Protein AF-R7FJY1-F1 (afdb_monomer_lite)

Foldseek 3Di:
DEWEWDDPDPLKIKIDHPPDPDPDIDIAHLVNLLDLQLLDLVSSVVVVQVVVCVSVVNPDDYHYDYDPVRSVSSVVSNVVSCVVNVVD

pLDDT: mean 90.02, std 7.5, range [50.78, 96.06]

Structure (mmCIF, N/CA/C/O backbone):
data_AF-R7FJY1-F1
#
_entry.id   AF-R7FJY1-F1
#
loop_
_atom_site.group_PDB
_atom_site.id
_atom_site.type_symbol
_atom_site.label_atom_id
_atom_site.label_alt_id
_atom_site.label_comp_id
_atom_site.label_asym_id
_atom_site.label_entity_id
_atom_site.label_seq_id
_atom_site.pdbx_PDB_ins_code
_atom_site.Cartn_x
_atom_site.Cartn_y
_atom_site.Cartn_z
_atom_site.occupancy
_atom_site.B_iso_or_equiv
_atom_site.auth_seq_id
_atom_site.auth_comp_id
_atom_site.auth_asym_id
_atom_site.auth_atom_id
_atom_site.pdbx_PDB_model_num
ATOM 1 N N . MET A 1 1 ? -10.775 10.418 6.976 1.00 84.69 1 MET A N 1
ATOM 2 C CA . MET A 1 1 ? -10.397 9.393 7.999 1.00 84.69 1 MET A CA 1
ATOM 3 C C . MET A 1 1 ? -8.882 9.159 8.054 1.00 84.69 1 MET A C 1
ATOM 5 O O . MET A 1 1 ? -8.217 9.330 7.035 1.00 84.69 1 MET A O 1
ATOM 9 N N . ARG A 1 2 ? -8.333 8.763 9.219 1.00 89.50 2 ARG A N 1
ATOM 10 C CA . ARG A 1 2 ? -6.904 8.426 9.387 1.00 89.50 2 ARG A CA 1
ATOM 11 C C . ARG A 1 2 ? -6.658 6.922 9.365 1.00 89.50 2 ARG A C 1
ATOM 13 O O . ARG A 1 2 ? -7.304 6.162 10.091 1.00 89.50 2 ARG A O 1
ATOM 20 N N . PHE A 1 3 ? -5.675 6.517 8.580 1.00 93.38 3 PHE A N 1
ATOM 21 C CA . PHE A 1 3 ? -5.243 5.137 8.437 1.00 93.38 3 PHE A CA 1
ATOM 22 C C . PHE A 1 3 ? -3.740 5.046 8.647 1.00 93.38 3 PHE A C 1
ATOM 24 O O . PHE A 1 3 ? -3.011 5.981 8.333 1.00 93.38 3 PHE A O 1
ATOM 31 N N . LYS A 1 4 ? -3.275 3.905 9.140 1.00 94.50 4 LYS A N 1
ATOM 32 C CA . LYS A 1 4 ? -1.854 3.571 9.196 1.00 94.50 4 LYS A CA 1
ATOM 33 C C . LYS A 1 4 ? -1.543 2.596 8.084 1.00 94.50 4 LYS A C 1
ATOM 35 O O . LYS A 1 4 ? -2.205 1.563 7.982 1.00 94.50 4 LYS A O 1
ATOM 40 N N . LEU A 1 5 ? -0.545 2.934 7.281 1.00 95.69 5 LEU A N 1
ATOM 41 C CA . LEU A 1 5 ? 0.052 2.025 6.319 1.00 95.69 5 LEU A CA 1
ATOM 42 C C . LEU A 1 5 ? 1.263 1.373 6.980 1.00 95.69 5 LEU A C 1
ATOM 44 O O . LEU A 1 5 ? 2.161 2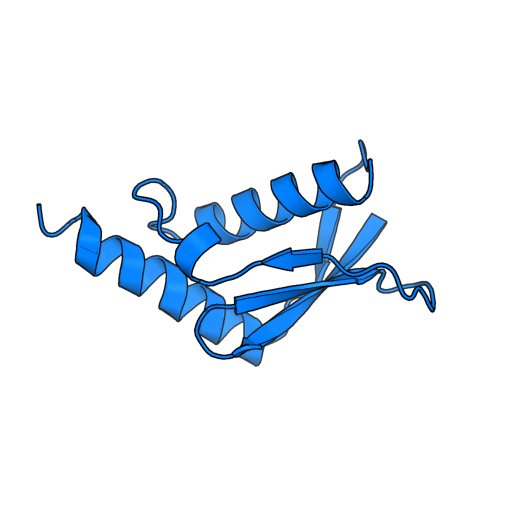.061 7.458 1.00 95.69 5 LEU A O 1
ATOM 48 N N . ILE A 1 6 ? 1.266 0.048 7.021 1.00 94.69 6 ILE A N 1
ATOM 49 C CA . ILE A 1 6 ? 2.282 -0.744 7.704 1.00 94.69 6 ILE A CA 1
ATOM 50 C C . ILE A 1 6 ? 2.889 -1.696 6.687 1.00 94.69 6 ILE A C 1
ATOM 52 O O . ILE A 1 6 ? 2.176 -2.503 6.093 1.00 94.69 6 ILE A O 1
ATOM 56 N N . SER A 1 7 ? 4.206 -1.658 6.510 1.00 92.81 7 SER A N 1
ATOM 57 C CA . SER A 1 7 ? 4.879 -2.707 5.747 1.00 92.81 7 SER A CA 1
ATOM 58 C C . SER A 1 7 ? 4.842 -4.048 6.484 1.00 92.81 7 SER A C 1
ATOM 60 O O . SER A 1 7 ? 5.324 -4.176 7.620 1.00 92.81 7 SER A O 1
ATOM 62 N N . THR A 1 8 ? 4.359 -5.071 5.782 1.00 91.56 8 THR A N 1
ATOM 63 C CA . THR A 1 8 ? 4.415 -6.476 6.205 1.00 91.56 8 THR A CA 1
ATOM 64 C C . THR A 1 8 ? 5.663 -7.198 5.680 1.00 91.56 8 THR A C 1
ATOM 66 O O . THR A 1 8 ? 5.846 -8.377 5.969 1.00 91.56 8 THR A O 1
ATOM 69 N N . GLY A 1 9 ? 6.550 -6.489 4.969 1.00 85.62 9 GLY A N 1
ATOM 70 C CA . GLY A 1 9 ? 7.733 -7.032 4.290 1.00 85.62 9 GLY A CA 1
ATOM 71 C C . GLY A 1 9 ? 7.453 -7.447 2.844 1.00 85.62 9 GLY A C 1
ATOM 72 O O . GLY A 1 9 ? 6.295 -7.526 2.443 1.00 85.62 9 GLY A O 1
ATOM 73 N N . ASN A 1 10 ? 8.519 -7.694 2.074 1.00 87.19 10 ASN A N 1
ATOM 74 C CA . ASN A 1 10 ? 8.470 -8.090 0.659 1.00 87.19 10 ASN A CA 1
ATOM 75 C C . ASN A 1 10 ? 7.527 -7.206 -0.167 1.00 87.19 10 ASN A C 1
ATOM 77 O O . ASN A 1 10 ? 6.566 -7.714 -0.739 1.00 87.19 10 ASN A O 1
ATOM 81 N N . CYS A 1 11 ? 7.718 -5.880 -0.124 1.00 87.88 11 CYS A N 1
ATOM 82 C CA . CYS A 1 11 ? 6.897 -4.938 -0.897 1.00 87.88 11 CYS A CA 1
ATOM 83 C C . CYS A 1 11 ? 5.375 -5.082 -0.664 1.00 87.88 11 CYS A C 1
ATOM 85 O O . CYS A 1 11 ? 4.578 -4.654 -1.494 1.00 87.88 11 CYS A O 1
ATOM 87 N N . SER A 1 12 ? 4.970 -5.683 0.460 1.00 92.19 12 SER A N 1
ATOM 88 C CA . SER A 1 12 ? 3.578 -5.898 0.843 1.00 92.19 12 SER A CA 1
ATOM 89 C C . SER A 1 12 ? 3.209 -5.014 2.031 1.00 92.19 12 SER A C 1
ATOM 91 O O . SER A 1 12 ? 4.044 -4.674 2.884 1.00 92.19 12 SER A O 1
ATOM 93 N N . PHE A 1 13 ? 1.936 -4.637 2.087 1.00 96.06 13 PHE A N 1
ATOM 94 C CA . PHE A 1 13 ? 1.429 -3.625 2.999 1.00 96.06 13 PHE A CA 1
ATOM 95 C C . PHE A 1 13 ? 0.115 -4.045 3.647 1.00 96.06 13 PHE A C 1
ATOM 97 O O . PHE A 1 13 ? -0.702 -4.754 3.063 1.00 96.06 13 PHE A O 1
ATOM 104 N N . SER A 1 14 ? -0.114 -3.543 4.855 1.00 95.25 14 SER A N 1
ATOM 105 C CA . SER A 1 14 ? -1.396 -3.618 5.541 1.00 95.25 14 SER A CA 1
ATOM 106 C C . SER A 1 14 ? -1.871 -2.217 5.904 1.00 95.25 14 SER A C 1
ATOM 108 O O . SER A 1 14 ? -1.092 -1.395 6.392 1.00 95.25 14 SER A O 1
ATOM 110 N N . VAL A 1 15 ? -3.149 -1.942 5.663 1.00 94.12 15 VAL A N 1
ATOM 111 C CA . VAL A 1 15 ? -3.809 -0.686 6.017 1.00 94.12 15 VAL A CA 1
ATOM 112 C C . VAL A 1 15 ? -4.831 -0.942 7.109 1.00 94.12 15 VAL A C 1
ATOM 114 O O . VAL A 1 15 ? -5.758 -1.740 6.944 1.00 94.12 15 VAL A O 1
ATOM 117 N N . VAL A 1 16 ? -4.684 -0.216 8.215 1.00 93.12 16 VAL A N 1
ATOM 118 C CA . VAL A 1 16 ? -5.570 -0.292 9.384 1.00 93.12 16 VAL A CA 1
ATOM 119 C C . VAL A 1 16 ? -6.077 1.092 9.775 1.00 93.12 16 VAL A C 1
ATOM 121 O O . VAL A 1 16 ? -5.421 2.103 9.525 1.00 93.12 16 VAL A O 1
ATOM 124 N N . LEU A 1 17 ? -7.245 1.158 10.414 1.00 91.56 17 LEU A N 1
ATOM 125 C CA . LEU A 1 17 ? -7.765 2.408 10.977 1.00 91.56 17 LEU A CA 1
ATOM 126 C C . LEU A 1 17 ? -6.890 2.861 12.155 1.00 91.56 17 LEU A C 1
ATOM 128 O O . LEU A 1 17 ? -6.634 2.084 13.072 1.00 91.56 17 LEU A O 1
ATOM 132 N N . ALA A 1 18 ? -6.448 4.121 12.145 1.00 86.12 18 ALA A N 1
ATOM 133 C CA . ALA A 1 18 ? -5.528 4.639 13.162 1.00 86.12 18 ALA A CA 1
ATOM 134 C C . ALA A 1 18 ? -6.206 4.849 14.529 1.00 86.12 18 ALA A C 1
ATOM 136 O O . ALA A 1 18 ? -5.591 4.625 15.571 1.00 86.12 18 ALA A O 1
ATOM 137 N N . ASP A 1 19 ? -7.474 5.268 14.507 1.00 79.25 19 ASP A N 1
ATOM 138 C CA . ASP A 1 19 ? -8.193 5.810 15.668 1.00 79.25 19 ASP A CA 1
ATOM 139 C C . ASP A 1 19 ? -9.137 4.809 16.351 1.00 79.25 19 ASP A C 1
ATOM 141 O O . ASP A 1 19 ? -9.727 5.110 17.388 1.00 79.25 19 ASP A O 1
ATOM 145 N N . VAL A 1 20 ? -9.303 3.611 15.785 1.00 77.06 20 VAL A N 1
ATOM 146 C CA . VAL A 1 20 ? -10.286 2.627 16.254 1.00 77.06 20 VAL A CA 1
ATOM 147 C C . VAL A 1 20 ? -9.635 1.255 16.342 1.00 77.06 20 VAL A C 1
ATOM 149 O O . VAL A 1 20 ? -9.004 0.800 15.391 1.00 77.06 20 VAL A O 1
ATOM 152 N N . ARG A 1 21 ? -9.842 0.548 17.462 1.00 74.25 21 ARG A N 1
ATOM 153 C CA . ARG A 1 21 ? -9.538 -0.889 17.553 1.00 74.25 21 ARG A CA 1
ATOM 154 C C . ARG A 1 21 ? -10.517 -1.656 16.665 1.00 74.25 21 ARG A C 1
ATOM 156 O O . ARG A 1 21 ? -11.587 -2.057 17.110 1.00 74.25 21 ARG A O 1
ATOM 163 N N . SER A 1 22 ? -10.150 -1.811 15.401 1.00 77.75 22 SER A N 1
ATOM 164 C CA . SER A 1 22 ? -10.892 -2.564 14.397 1.00 77.75 22 SER A CA 1
ATOM 165 C C . SER A 1 22 ? -10.077 -3.774 13.956 1.00 77.75 22 SER A C 1
ATOM 167 O O . SER A 1 22 ? -8.869 -3.671 13.769 1.00 77.75 22 SER A O 1
ATOM 169 N N . ALA A 1 23 ? -10.745 -4.910 13.758 1.00 82.06 23 ALA A N 1
ATOM 170 C CA . ALA A 1 23 ? -10.149 -6.072 13.099 1.00 82.06 23 ALA A CA 1
ATOM 171 C C . ALA A 1 23 ? -10.148 -5.934 11.563 1.00 82.06 23 ALA A C 1
ATOM 173 O O . ALA A 1 23 ? -9.596 -6.781 10.864 1.00 82.06 23 ALA A O 1
ATOM 174 N N . LYS A 1 24 ? -10.791 -4.887 11.022 1.00 90.06 24 LYS A N 1
ATOM 175 C CA . LYS A 1 24 ? -10.839 -4.633 9.582 1.00 90.06 24 LYS A CA 1
ATOM 176 C C . LYS A 1 24 ? -9.484 -4.094 9.121 1.00 90.06 24 LYS A C 1
ATOM 178 O O . LYS A 1 24 ? -9.096 -2.989 9.497 1.00 90.06 24 LYS A O 1
ATOM 183 N N . GLN A 1 25 ? -8.813 -4.876 8.284 1.00 93.25 25 GLN A N 1
ATOM 184 C CA . GLN A 1 25 ? -7.527 -4.557 7.673 1.00 93.25 25 GLN A CA 1
ATOM 185 C C . GLN A 1 25 ? -7.602 -4.824 6.170 1.00 93.25 25 GLN A C 1
ATOM 187 O O . GLN A 1 25 ? -8.228 -5.798 5.748 1.00 93.25 25 GLN A O 1
ATOM 192 N N . LEU A 1 26 ? -6.968 -3.968 5.380 1.00 95.31 26 LEU A N 1
ATOM 193 C CA . LEU A 1 26 ? -6.730 -4.212 3.961 1.00 95.31 26 LEU A CA 1
ATOM 194 C C . LEU A 1 26 ? -5.291 -4.693 3.812 1.00 95.31 26 LEU A C 1
ATOM 196 O O . LEU A 1 26 ? -4.381 -3.989 4.232 1.00 95.31 26 LEU A O 1
ATOM 200 N N . ASN A 1 27 ? -5.089 -5.859 3.208 1.00 95.56 27 ASN A N 1
ATOM 201 C CA . ASN A 1 27 ? -3.758 -6.348 2.866 1.00 95.56 27 ASN A CA 1
ATOM 202 C C . ASN A 1 27 ? -3.546 -6.170 1.365 1.00 95.56 27 ASN A C 1
ATOM 204 O O . ASN A 1 27 ? -4.443 -6.490 0.590 1.00 95.56 27 ASN A O 1
ATOM 208 N N . ILE A 1 28 ? -2.384 -5.646 0.992 1.00 95.62 28 ILE A N 1
ATOM 209 C CA . ILE A 1 28 ? -1.971 -5.386 -0.385 1.00 95.62 28 ILE A CA 1
ATOM 210 C C . ILE A 1 28 ? -0.652 -6.120 -0.590 1.00 95.62 28 ILE A C 1
ATOM 212 O O . ILE A 1 28 ? 0.318 -5.879 0.132 1.00 95.62 28 ILE A O 1
ATOM 216 N N . THR A 1 29 ? -0.633 -7.047 -1.534 1.00 94.56 29 THR A N 1
ATOM 217 C CA . THR A 1 29 ? 0.546 -7.856 -1.855 1.00 94.56 29 THR A CA 1
ATOM 218 C C . THR A 1 29 ? 1.468 -7.156 -2.855 1.00 94.56 29 THR A C 1
ATOM 220 O O . THR A 1 29 ? 1.081 -6.190 -3.505 1.00 94.56 29 THR A O 1
ATOM 223 N N . GLU A 1 30 ? 2.696 -7.652 -2.993 1.00 91.94 30 GLU A N 1
ATOM 224 C CA . GLU A 1 30 ? 3.648 -7.176 -4.007 1.00 91.94 30 GLU A CA 1
ATOM 225 C C . GLU A 1 30 ? 3.087 -7.281 -5.431 1.00 91.94 30 GLU A C 1
ATOM 227 O O . GLU A 1 30 ? 3.087 -6.292 -6.154 1.00 91.94 30 GLU A O 1
ATOM 232 N N . LEU A 1 31 ? 2.533 -8.443 -5.797 1.00 91.19 31 LEU A N 1
ATOM 233 C CA . LEU A 1 31 ? 1.948 -8.700 -7.123 1.00 91.19 31 LEU A CA 1
ATOM 234 C C . LEU A 1 31 ? 0.812 -7.731 -7.464 1.00 91.19 31 LEU A C 1
ATOM 236 O O . LEU A 1 31 ? 0.575 -7.394 -8.615 1.00 91.19 31 LEU A O 1
ATOM 240 N N . GLU A 1 32 ? 0.085 -7.285 -6.445 1.00 92.81 32 GLU A N 1
ATOM 241 C CA . GLU A 1 32 ? -0.982 -6.305 -6.588 1.00 92.81 32 GLU A CA 1
ATOM 242 C C . GLU A 1 32 ? -0.478 -4.889 -6.894 1.00 92.81 32 GLU A C 1
ATOM 244 O O . GLU A 1 32 ? -1.280 -4.056 -7.316 1.00 92.81 32 GLU A O 1
ATOM 249 N N . LEU A 1 33 ? 0.804 -4.614 -6.654 1.00 92.25 33 LEU A N 1
ATOM 250 C CA . LEU A 1 33 ? 1.471 -3.336 -6.899 1.00 92.25 33 LEU A CA 1
ATOM 251 C C . LEU A 1 33 ? 2.502 -3.413 -8.035 1.00 92.25 33 LEU A C 1
ATOM 253 O O . LEU A 1 33 ? 3.179 -2.418 -8.293 1.00 92.25 33 LEU A O 1
ATOM 257 N N . GLU A 1 34 ?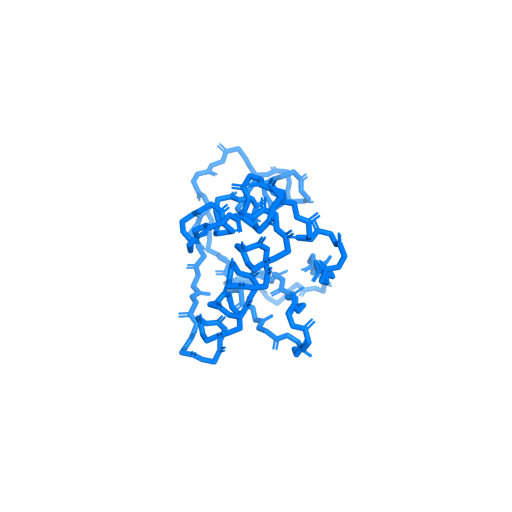 2.631 -4.558 -8.702 1.00 91.25 34 GLU A N 1
ATOM 258 C CA . GLU A 1 34 ? 3.471 -4.735 -9.886 1.00 91.25 34 GLU A CA 1
ATOM 259 C C . GLU A 1 34 ? 2.737 -4.180 -11.116 1.00 91.25 34 GLU A C 1
ATOM 261 O O . GLU A 1 34 ? 1.961 -4.870 -11.774 1.00 91.25 34 GLU A O 1
ATOM 266 N N . ASP A 1 35 ? 2.926 -2.887 -11.384 1.00 89.38 35 ASP A N 1
ATOM 267 C CA . ASP A 1 35 ? 2.198 -2.160 -12.428 1.00 89.38 35 ASP A CA 1
ATOM 268 C C . ASP A 1 35 ? 3.100 -1.074 -13.059 1.00 89.38 35 ASP A C 1
ATOM 270 O O . ASP A 1 35 ? 3.762 -0.323 -12.325 1.00 89.38 35 ASP A O 1
ATOM 274 N N . PRO A 1 36 ? 3.139 -0.946 -14.402 1.00 89.94 36 PRO A N 1
ATOM 275 C CA . PRO A 1 36 ? 3.931 0.071 -15.102 1.00 89.94 36 PRO A CA 1
ATOM 276 C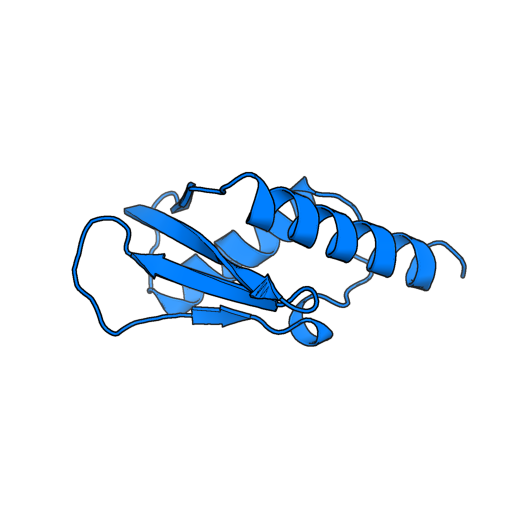 C . PRO A 1 36 ? 3.523 1.520 -14.784 1.00 89.94 36 PRO A C 1
ATOM 278 O O . PRO A 1 36 ? 4.313 2.441 -14.982 1.00 89.94 36 PRO A O 1
ATOM 281 N N . ALA A 1 37 ? 2.316 1.762 -14.271 1.00 91.56 37 ALA A N 1
ATOM 282 C CA . ALA A 1 37 ? 1.880 3.079 -13.810 1.00 91.56 37 ALA A CA 1
ATOM 283 C C . ALA A 1 37 ? 2.465 3.458 -12.436 1.00 91.56 37 ALA A C 1
ATOM 285 O O . ALA A 1 37 ? 2.426 4.628 -12.046 1.00 91.56 37 ALA A O 1
ATOM 286 N N . LEU A 1 38 ? 3.027 2.495 -11.697 1.00 93.31 38 LEU A N 1
ATOM 287 C CA . LEU A 1 38 ? 3.483 2.652 -10.314 1.00 93.31 38 LEU A CA 1
ATOM 288 C C . LEU A 1 38 ? 5.008 2.838 -10.204 1.00 93.31 38 LEU A C 1
ATOM 290 O O . LEU A 1 38 ? 5.663 2.244 -9.348 1.00 93.31 38 LEU A O 1
ATOM 294 N N . ILE A 1 39 ? 5.580 3.681 -11.069 1.00 92.75 39 ILE A N 1
ATOM 295 C CA . ILE A 1 39 ? 7.034 3.946 -11.181 1.00 92.75 39 ILE A CA 1
ATOM 296 C C . ILE A 1 39 ? 7.534 5.129 -10.331 1.00 92.75 39 ILE A C 1
ATOM 298 O O . ILE A 1 39 ? 8.703 5.513 -10.392 1.00 92.75 39 ILE A O 1
ATOM 302 N N . SER A 1 40 ? 6.661 5.722 -9.515 1.00 93.19 40 SER A N 1
ATOM 303 C CA . SER A 1 40 ? 7.010 6.781 -8.559 1.00 93.19 40 SER A CA 1
ATOM 304 C C . SER A 1 40 ? 6.437 6.505 -7.173 1.00 93.19 40 SER A C 1
ATOM 306 O O . SER A 1 40 ? 5.426 5.813 -7.016 1.00 93.19 40 SER A O 1
ATOM 308 N N . ARG A 1 41 ? 7.042 7.103 -6.144 1.00 93.06 41 ARG A N 1
ATOM 309 C CA . ARG A 1 41 ? 6.538 7.009 -4.768 1.00 93.06 41 ARG A CA 1
ATOM 310 C C . ARG A 1 41 ? 5.087 7.483 -4.673 1.00 93.06 41 ARG A C 1
ATOM 312 O O . ARG A 1 41 ? 4.258 6.822 -4.053 1.00 93.06 41 ARG A O 1
ATOM 319 N N . GLU A 1 42 ? 4.779 8.614 -5.295 1.00 93.75 42 GLU A N 1
ATOM 320 C CA . GLU A 1 42 ? 3.456 9.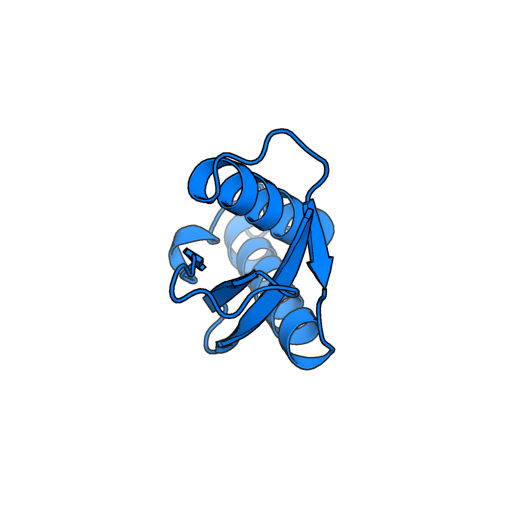233 -5.275 1.00 93.75 42 GLU A CA 1
ATOM 321 C C . GLU A 1 42 ? 2.409 8.350 -5.956 1.00 93.75 42 GLU A C 1
ATOM 323 O O . GLU A 1 42 ? 1.292 8.243 -5.447 1.00 93.75 42 GLU A O 1
ATOM 328 N N . SER A 1 43 ? 2.766 7.682 -7.059 1.00 94.56 43 SER A N 1
ATOM 329 C CA . SER A 1 43 ? 1.869 6.737 -7.736 1.00 94.56 43 SER A CA 1
ATOM 330 C C . SER A 1 43 ? 1.520 5.533 -6.853 1.00 94.56 43 SER A C 1
ATOM 332 O O . SER A 1 43 ? 0.338 5.258 -6.662 1.00 94.56 43 SER A O 1
ATOM 334 N N . VAL A 1 44 ? 2.508 4.903 -6.200 1.00 94.88 44 VAL A N 1
ATOM 335 C CA . VAL A 1 44 ? 2.270 3.788 -5.260 1.00 94.88 44 VAL A CA 1
ATOM 336 C C . VAL A 1 44 ? 1.382 4.229 -4.093 1.00 94.88 44 VAL A C 1
ATOM 338 O O . VAL A 1 44 ? 0.416 3.552 -3.747 1.00 94.88 44 VAL A O 1
ATOM 341 N N . ILE A 1 45 ? 1.658 5.394 -3.496 1.00 94.75 45 ILE A N 1
ATOM 342 C CA . ILE A 1 45 ? 0.840 5.928 -2.395 1.00 94.75 45 ILE A CA 1
ATOM 343 C C . ILE A 1 45 ? -0.595 6.211 -2.858 1.00 94.75 45 ILE A C 1
ATOM 345 O O . ILE A 1 45 ? -1.539 5.969 -2.104 1.00 94.75 45 ILE A O 1
ATOM 349 N N . SER A 1 46 ? -0.772 6.733 -4.072 1.00 94.19 46 SER A N 1
ATOM 350 C CA . SER A 1 46 ? -2.092 7.068 -4.616 1.00 94.19 46 SER A CA 1
ATOM 351 C C . SER A 1 46 ? -2.928 5.817 -4.877 1.00 94.19 46 SER A C 1
ATOM 353 O O . SER A 1 46 ? -4.087 5.784 -4.470 1.00 94.19 46 SER A O 1
ATOM 355 N N . GLU A 1 47 ? -2.325 4.764 -5.427 1.00 95.00 47 GLU A N 1
ATOM 356 C CA . GLU A 1 47 ? -2.976 3.461 -5.614 1.00 95.00 47 GLU A CA 1
ATOM 357 C C . GLU A 1 47 ? -3.397 2.841 -4.273 1.00 95.00 47 GLU A C 1
ATOM 359 O O . GLU A 1 47 ? -4.542 2.423 -4.089 1.00 95.00 47 GLU A O 1
ATOM 364 N N . ILE A 1 48 ? -2.506 2.855 -3.276 1.00 94.75 48 ILE A N 1
ATOM 365 C CA . ILE A 1 48 ? -2.824 2.367 -1.926 1.00 94.75 48 ILE A CA 1
ATOM 366 C C . ILE A 1 48 ? -3.982 3.171 -1.314 1.00 94.75 48 ILE A C 1
ATOM 368 O O . ILE A 1 48 ? -4.875 2.588 -0.686 1.00 94.75 48 ILE A O 1
ATOM 372 N N . ARG A 1 49 ? -4.013 4.500 -1.498 1.00 94.31 49 ARG A N 1
ATOM 373 C CA . ARG A 1 49 ? -5.141 5.343 -1.058 1.00 94.31 49 ARG A CA 1
ATOM 374 C C . ARG A 1 49 ? -6.432 4.948 -1.757 1.00 94.31 49 ARG A C 1
ATOM 376 O O . ARG A 1 49 ? -7.441 4.774 -1.079 1.00 94.31 49 ARG A O 1
ATOM 383 N N . GLU A 1 50 ? -6.409 4.773 -3.071 1.00 93.38 50 GLU A N 1
ATOM 384 C CA . GLU A 1 50 ? -7.592 4.393 -3.840 1.00 93.38 50 GLU A CA 1
ATOM 385 C C . GLU A 1 50 ? -8.159 3.045 -3.372 1.00 93.38 50 GLU A C 1
ATOM 387 O O . GLU A 1 50 ? -9.354 2.941 -3.071 1.00 93.38 50 GLU A O 1
ATOM 392 N N . ARG A 1 51 ? -7.305 2.028 -3.204 1.00 94.12 51 ARG A N 1
ATOM 393 C CA . ARG A 1 51 ? -7.714 0.720 -2.661 1.00 94.12 51 ARG A CA 1
ATOM 394 C C . ARG A 1 51 ? -8.270 0.824 -1.251 1.00 94.12 51 ARG A C 1
ATOM 396 O O . ARG A 1 51 ? -9.280 0.192 -0.940 1.00 94.12 51 ARG A O 1
ATOM 403 N N . THR A 1 52 ? -7.652 1.651 -0.411 1.00 93.88 52 THR A N 1
ATOM 404 C CA . THR A 1 52 ? -8.144 1.925 0.945 1.00 93.88 52 THR A CA 1
ATOM 405 C C . THR A 1 52 ? -9.558 2.508 0.894 1.00 93.88 52 THR A C 1
ATOM 407 O O . THR A 1 52 ? -10.440 2.036 1.611 1.00 93.88 52 THR A O 1
ATOM 410 N N . GLY A 1 53 ? -9.818 3.472 0.008 1.00 93.00 53 GLY A N 1
ATOM 411 C CA . GLY A 1 53 ? -11.138 4.093 -0.136 1.00 93.00 53 GLY A CA 1
ATOM 412 C C . GLY A 1 53 ? -12.206 3.105 -0.561 1.00 93.00 53 GLY A C 1
ATOM 413 O O . GLY A 1 53 ? -13.254 3.018 0.081 1.00 93.00 53 GLY A O 1
ATOM 414 N N . LYS A 1 54 ? -11.896 2.280 -1.564 1.00 93.00 54 LYS A N 1
ATOM 415 C CA . LYS A 1 54 ? -12.785 1.210 -2.033 1.00 93.00 54 LYS A CA 1
ATOM 416 C C . LYS A 1 54 ? -13.081 0.193 -0.924 1.00 93.00 54 LYS A C 1
ATOM 418 O O . LYS A 1 54 ? -14.242 -0.126 -0.677 1.00 93.00 54 LYS A O 1
ATOM 423 N N . PHE A 1 55 ? -12.061 -0.280 -0.205 1.00 93.69 55 PHE A N 1
ATOM 424 C CA . PHE A 1 55 ? -12.213 -1.324 0.817 1.00 93.69 55 PHE A CA 1
ATOM 425 C C . PHE A 1 55 ? -12.942 -0.849 2.084 1.00 93.69 55 PHE A C 1
ATOM 427 O O . PHE A 1 55 ? -13.735 -1.585 2.688 1.00 93.69 55 PHE A O 1
ATOM 434 N N . PHE A 1 56 ? -12.675 0.383 2.520 1.00 90.12 56 PHE A N 1
ATOM 435 C CA . PHE A 1 56 ? -13.314 0.972 3.698 1.00 90.12 56 PHE A CA 1
ATOM 436 C C . PHE A 1 56 ? -14.603 1.734 3.374 1.00 90.12 56 PHE A C 1
ATOM 438 O O . PHE A 1 56 ? -15.253 2.194 4.309 1.00 90.12 56 PHE A O 1
ATOM 445 N N . THR A 1 57 ? -14.994 1.805 2.095 1.00 89.19 57 THR A N 1
ATOM 446 C CA . THR A 1 57 ? -16.175 2.548 1.620 1.00 89.19 57 THR A CA 1
ATOM 447 C C . THR A 1 57 ? -16.121 4.008 2.084 1.00 89.19 57 THR A C 1
ATOM 449 O O . THR A 1 57 ? -17.081 4.553 2.624 1.00 89.19 57 THR A O 1
ATOM 452 N N . CYS A 1 58 ? -14.939 4.614 1.949 1.00 84.25 58 CYS A N 1
ATOM 453 C CA . CYS A 1 58 ? -14.648 5.962 2.420 1.00 84.25 58 CYS A CA 1
ATOM 454 C C . CYS A 1 58 ? -14.598 6.919 1.226 1.00 84.25 58 CYS A C 1
ATOM 456 O O . CYS A 1 58 ? -13.698 6.821 0.395 1.00 84.25 58 CYS A O 1
ATOM 458 N N . GLU A 1 59 ? -15.567 7.832 1.159 1.00 74.75 59 GLU A N 1
ATOM 459 C CA . GLU A 1 59 ? -15.648 8.887 0.135 1.00 74.75 59 GLU A CA 1
ATOM 460 C C . GLU A 1 59 ? -14.887 10.165 0.542 1.00 74.75 59 GLU A C 1
ATOM 462 O O . GLU A 1 59 ? -14.731 11.092 -0.249 1.00 74.75 59 GLU A O 1
ATOM 467 N N . GLU A 1 60 ? -14.400 10.220 1.784 1.00 75.94 60 GLU A N 1
ATOM 468 C CA . GLU A 1 60 ? -13.612 11.335 2.305 1.00 75.94 60 GLU A CA 1
ATOM 469 C C . GLU A 1 60 ? -12.123 11.217 1.956 1.00 75.94 60 GLU A C 1
ATOM 471 O O . GLU A 1 60 ? -11.618 10.167 1.559 1.00 75.94 60 GLU A O 1
ATOM 476 N N . SER A 1 61 ? -11.374 12.295 2.205 1.00 80.31 61 SER A N 1
ATOM 477 C CA . SER A 1 61 ? -9.919 12.274 2.099 1.00 80.31 61 SER A CA 1
ATOM 478 C C . SER A 1 61 ? -9.294 11.234 3.044 1.00 80.31 61 SER A C 1
ATOM 480 O O . SER A 1 61 ? -9.509 11.208 4.266 1.00 80.31 61 SER A O 1
ATOM 482 N N . ILE A 1 62 ? -8.493 10.351 2.447 1.00 90.06 62 ILE A N 1
ATOM 483 C CA . ILE A 1 62 ? -7.760 9.285 3.131 1.00 90.06 62 ILE A CA 1
ATOM 484 C C . ILE A 1 62 ? -6.391 9.823 3.509 1.00 90.06 62 ILE A C 1
ATOM 486 O O . ILE A 1 62 ? -5.542 10.068 2.649 1.00 90.06 62 ILE A O 1
ATOM 490 N N . ASN A 1 63 ? -6.174 9.989 4.809 1.00 90.88 63 ASN A N 1
ATOM 491 C CA . ASN A 1 63 ? -4.865 10.336 5.333 1.00 90.88 63 ASN A CA 1
ATOM 492 C C . ASN A 1 63 ? -4.135 9.053 5.748 1.00 90.88 63 ASN A C 1
ATOM 494 O O . ASN A 1 63 ? -4.573 8.376 6.680 1.00 90.88 63 ASN A O 1
ATOM 498 N N . LEU A 1 64 ? -3.061 8.717 5.029 1.00 93.38 64 LEU A N 1
ATOM 499 C CA . LEU A 1 64 ? -2.189 7.584 5.336 1.00 93.38 64 LEU A CA 1
ATOM 500 C C . LEU A 1 64 ? -1.014 8.072 6.187 1.00 93.38 64 LEU A C 1
ATOM 502 O O . LEU A 1 64 ? -0.177 8.835 5.709 1.00 93.38 64 LEU A O 1
ATOM 506 N N . GLU A 1 65 ? -0.939 7.602 7.425 1.00 94.62 65 GLU A N 1
ATOM 507 C CA . GLU A 1 65 ? 0.253 7.691 8.260 1.00 94.62 65 GLU A CA 1
ATOM 508 C C . GLU A 1 65 ? 1.253 6.627 7.792 1.00 94.62 65 GLU A C 1
ATOM 510 O O . GLU A 1 65 ? 0.929 5.436 7.757 1.00 94.62 65 GLU A O 1
ATOM 515 N N . ILE A 1 66 ? 2.453 7.068 7.414 1.00 94.81 66 ILE A N 1
ATOM 516 C CA . ILE A 1 66 ? 3.523 6.230 6.865 1.00 94.81 66 ILE A CA 1
ATOM 517 C C . ILE A 1 66 ? 4.742 6.391 7.772 1.00 94.81 66 ILE A C 1
ATOM 519 O O . ILE A 1 66 ? 5.192 7.512 8.007 1.00 94.81 66 ILE A O 1
ATOM 523 N N . ASP A 1 67 ? 5.256 5.282 8.301 1.00 93.38 67 ASP A N 1
ATOM 524 C CA . ASP A 1 67 ? 6.508 5.274 9.059 1.00 93.38 67 ASP A CA 1
ATOM 525 C C . ASP A 1 67 ? 7.732 5.091 8.143 1.00 93.38 67 ASP A C 1
ATOM 527 O O . ASP A 1 67 ? 7.618 4.715 6.975 1.00 93.38 67 ASP A O 1
ATOM 531 N N . GLU A 1 68 ? 8.930 5.334 8.681 1.00 94.06 68 GLU A N 1
ATOM 532 C CA . GLU A 1 68 ? 10.182 5.260 7.912 1.00 94.06 68 GLU A CA 1
ATOM 533 C C . GLU A 1 68 ? 10.408 3.867 7.291 1.00 94.06 68 GLU A C 1
ATOM 535 O O . GLU A 1 68 ? 10.918 3.735 6.177 1.00 94.06 68 GLU A O 1
ATOM 540 N N . LYS A 1 69 ? 10.020 2.800 8.003 1.00 94.00 69 LYS A N 1
ATOM 541 C CA . LYS A 1 69 ? 10.143 1.424 7.505 1.00 94.00 69 LYS A CA 1
ATOM 542 C C . LYS A 1 69 ? 9.252 1.219 6.280 1.00 94.00 69 LYS A C 1
ATOM 544 O O . LYS A 1 69 ? 9.691 0.649 5.284 1.00 94.00 69 LYS A O 1
ATOM 549 N N . THR A 1 70 ? 8.014 1.679 6.353 1.00 94.38 70 THR A N 1
ATOM 550 C CA . THR A 1 70 ? 7.025 1.563 5.286 1.00 94.38 70 THR A CA 1
ATOM 551 C C . THR A 1 70 ? 7.413 2.423 4.093 1.00 94.38 70 THR A C 1
ATOM 553 O O . THR A 1 70 ? 7.315 1.962 2.960 1.00 94.38 70 THR A O 1
ATOM 556 N N . GLU A 1 71 ? 7.954 3.619 4.321 1.00 94.19 71 GLU A N 1
ATOM 557 C CA . GLU A 1 71 ? 8.466 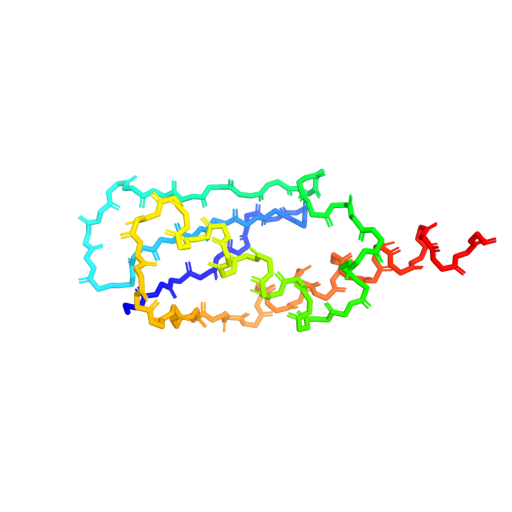4.485 3.255 1.00 94.19 71 GLU A CA 1
ATOM 558 C C . GLU A 1 71 ? 9.619 3.836 2.471 1.00 94.19 71 GLU A C 1
ATOM 560 O O . GLU A 1 71 ? 9.674 3.920 1.236 1.00 94.19 71 GLU A O 1
ATOM 565 N N . LYS A 1 72 ? 10.524 3.131 3.164 1.00 94.31 72 LYS A N 1
ATOM 566 C CA . LYS A 1 72 ? 11.591 2.348 2.516 1.00 94.31 72 LYS A CA 1
ATOM 567 C C . LYS A 1 72 ? 11.028 1.241 1.632 1.00 94.31 72 LYS A C 1
ATOM 569 O O . LYS A 1 72 ? 11.547 1.018 0.545 1.00 94.31 72 LYS A O 1
ATOM 574 N N . GLU A 1 73 ? 9.972 0.572 2.072 1.00 94.19 73 GLU A N 1
ATOM 575 C CA . GLU A 1 73 ? 9.355 -0.527 1.322 1.00 94.19 73 GLU A CA 1
ATOM 576 C C . GLU A 1 73 ? 8.559 -0.016 0.118 1.00 94.19 73 GLU A C 1
ATOM 578 O O . GLU A 1 73 ? 8.731 -0.551 -0.970 1.00 94.19 73 GLU A O 1
ATOM 583 N N . ILE A 1 74 ? 7.832 1.101 0.245 1.00 94.38 74 ILE A N 1
ATOM 584 C CA . ILE A 1 74 ? 7.245 1.812 -0.910 1.00 94.38 74 ILE A CA 1
ATOM 585 C 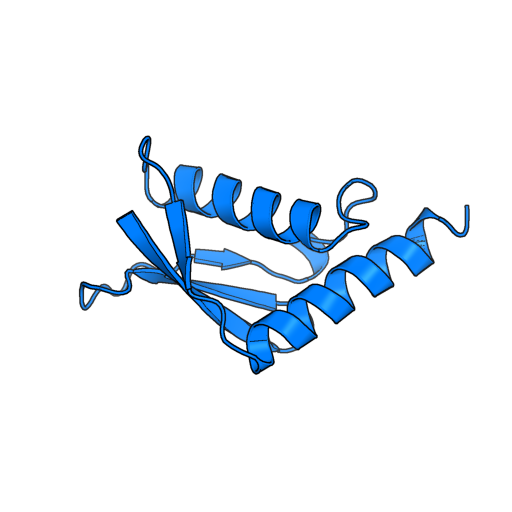C . ILE A 1 74 ? 8.332 2.156 -1.930 1.00 94.38 74 ILE A C 1
ATOM 587 O O . ILE A 1 74 ? 8.123 2.052 -3.139 1.00 94.38 74 ILE A O 1
ATOM 591 N N . SER A 1 75 ? 9.508 2.562 -1.441 1.00 93.88 75 SER A N 1
ATOM 592 C CA . SER A 1 75 ? 10.619 2.913 -2.318 1.00 93.88 75 SER A CA 1
ATOM 593 C C . SER A 1 75 ? 11.162 1.711 -3.087 1.00 93.88 75 SER A C 1
ATOM 595 O O . SER A 1 75 ? 11.498 1.840 -4.261 1.00 93.88 75 SER A O 1
ATOM 597 N N . LYS A 1 76 ? 11.194 0.529 -2.466 1.00 93.81 76 LYS A N 1
ATOM 598 C CA . LYS A 1 76 ? 11.536 -0.717 -3.162 1.00 93.81 76 LYS A CA 1
ATOM 599 C C . LYS A 1 76 ? 10.504 -1.068 -4.229 1.00 93.81 76 LYS A C 1
ATOM 601 O O . LYS A 1 76 ? 10.913 -1.411 -5.331 1.00 93.81 76 LYS A O 1
ATOM 606 N N . THR A 1 77 ? 9.211 -0.920 -3.933 1.00 93.38 77 THR A N 1
ATOM 607 C CA . THR A 1 77 ? 8.126 -1.200 -4.885 1.00 93.38 77 THR A CA 1
ATOM 608 C C . THR A 1 77 ? 8.269 -0.378 -6.164 1.00 93.38 77 THR A C 1
ATOM 610 O O . THR A 1 77 ? 8.371 -0.951 -7.244 1.00 93.38 77 THR A O 1
ATOM 613 N N . PHE A 1 78 ? 8.359 0.957 -6.072 1.00 93.06 78 PHE A N 1
ATOM 614 C CA . PHE A 1 78 ? 8.440 1.764 -7.297 1.00 93.06 78 PHE A CA 1
ATOM 615 C C . PHE A 1 78 ? 9.765 1.556 -8.043 1.00 93.06 78 PHE A C 1
ATOM 617 O O . PHE A 1 78 ? 9.784 1.631 -9.266 1.00 93.06 78 PHE A O 1
ATOM 624 N N . LEU A 1 79 ? 10.877 1.293 -7.339 1.00 93.25 79 LEU A N 1
ATOM 625 C CA . LEU A 1 79 ? 12.160 0.984 -7.981 1.00 93.25 79 LEU A CA 1
ATOM 626 C C . LEU A 1 79 ? 12.120 -0.356 -8.717 1.00 93.25 79 LEU A C 1
ATOM 628 O O . LEU A 1 79 ? 12.708 -0.461 -9.790 1.00 93.25 79 LEU A O 1
ATOM 632 N N . HIS A 1 80 ? 11.434 -1.354 -8.156 1.00 91.81 80 HIS A N 1
ATOM 633 C CA . HIS A 1 80 ? 11.207 -2.634 -8.816 1.00 91.81 80 HIS A CA 1
ATOM 634 C C . HIS A 1 80 ? 10.405 -2.436 -10.102 1.00 91.81 80 HIS A C 1
ATOM 636 O O . HIS A 1 80 ? 10.895 -2.783 -11.172 1.00 91.81 80 HIS A O 1
ATOM 642 N N . ASN A 1 81 ? 9.250 -1.771 -10.019 1.00 90.75 81 ASN A N 1
ATOM 643 C CA . ASN A 1 81 ? 8.416 -1.480 -11.187 1.00 90.75 81 ASN A CA 1
ATOM 644 C C . ASN A 1 81 ? 9.182 -0.677 -12.239 1.00 90.75 81 ASN A C 1
ATOM 646 O O . ASN A 1 81 ? 9.148 -1.000 -13.419 1.00 90.75 81 ASN A O 1
ATOM 650 N N . LYS A 1 82 ? 9.940 0.337 -11.812 1.00 90.50 82 LYS A N 1
ATOM 651 C CA . LYS A 1 82 ? 10.785 1.130 -12.705 1.00 90.50 82 LYS A CA 1
ATOM 652 C C . LYS A 1 82 ? 11.812 0.259 -13.425 1.00 90.50 82 LYS A C 1
ATOM 654 O O . LYS A 1 82 ? 11.968 0.365 -14.632 1.00 90.50 82 LYS A O 1
ATOM 659 N N . PHE A 1 83 ? 12.497 -0.621 -12.700 1.00 90.12 83 PHE A N 1
ATOM 660 C CA . PHE A 1 83 ? 13.478 -1.527 -13.289 1.00 90.12 83 PHE A CA 1
ATOM 661 C C . PHE A 1 83 ? 12.845 -2.512 -14.277 1.00 90.12 83 PHE A C 1
ATOM 663 O O . PHE A 1 83 ? 13.409 -2.728 -15.347 1.00 90.12 83 PHE A O 1
ATOM 670 N N . VAL A 1 84 ? 11.695 -3.090 -13.931 1.00 88.88 84 VAL A N 1
ATOM 671 C CA . VAL A 1 84 ? 10.992 -4.072 -14.765 1.00 88.88 84 VAL A CA 1
ATOM 672 C C . VAL A 1 84 ? 10.410 -3.423 -16.024 1.00 88.88 84 VAL A C 1
ATOM 674 O O . VAL A 1 84 ? 10.603 -3.962 -17.107 1.00 88.88 84 VAL A O 1
ATOM 677 N N . PHE A 1 85 ? 9.759 -2.261 -15.902 1.00 86.44 85 PHE A N 1
ATOM 678 C CA . PHE A 1 85 ? 8.938 -1.679 -16.972 1.00 86.44 85 PHE A CA 1
ATOM 679 C C . PHE A 1 85 ? 9.569 -0.496 -17.724 1.00 86.44 85 PHE A C 1
ATOM 681 O O . PHE A 1 85 ? 9.145 -0.219 -18.838 1.00 86.44 85 PHE A O 1
ATOM 688 N N . GLU A 1 86 ? 10.566 0.217 -17.178 1.00 73.06 86 GLU A N 1
ATOM 689 C CA . GLU A 1 86 ? 11.321 1.218 -17.968 1.00 73.06 86 GLU A CA 1
ATOM 690 C C . GLU A 1 86 ? 12.502 0.605 -18.739 1.00 73.06 86 GLU A C 1
ATOM 692 O O . GLU A 1 86 ? 13.152 1.299 -19.520 1.00 73.06 86 GLU A O 1
ATOM 697 N N . SER A 1 87 ? 12.813 -0.675 -18.508 1.00 60.66 87 SER A N 1
ATOM 698 C CA . SER A 1 87 ? 13.855 -1.394 -19.256 1.00 60.66 87 SER A CA 1
ATOM 699 C C . SER A 1 87 ? 13.340 -2.039 -20.554 1.00 60.66 87 SER A C 1
ATOM 701 O O . SER A 1 87 ? 14.132 -2.687 -21.243 1.00 60.66 87 SER A O 1
ATOM 703 N N . GLU A 1 88 ? 12.052 -1.877 -20.879 1.00 50.78 88 GLU A N 1
ATOM 704 C CA . GLU A 1 88 ? 11.421 -2.271 -22.154 1.00 50.78 88 GLU A CA 1
ATOM 705 C C . GLU A 1 88 ? 11.375 -1.103 -23.152 1.00 50.78 88 GLU A C 1
ATOM 707 O O . GLU A 1 88 ? 11.663 -1.350 -24.348 1.00 50.78 88 GLU A O 1
#

Radius of gyration: 12.84 Å; chains: 1; bounding box: 30×21×40 Å

Sequence (88 aa):
MRFKLISTGNCSFSVVLADVRSAKQLNITELELEDPALISRESVISEIRERTGKFFTCEESINLEIDEKTEKEISKTFLHNKFVFESE

Secondary structure (DSSP, 8-state):
-EEEEEEEETTEEEEEESSS----EEEE-SGGG--TT--SHHHHHHHHHHHHHHHHT--S--EEEE-HHHHHHHHHHHHHHHHHHS--